Protein AF-A0A519H693-F1 (afdb_monomer_lite)

pLDDT: mean 74.81, std 17.72, range [43.25, 94.69]

Structure (mmCIF, N/CA/C/O backbone):
data_AF-A0A519H693-F1
#
_entry.id   AF-A0A519H693-F1
#
loop_
_atom_site.group_PDB
_atom_site.id
_atom_site.type_symbol
_atom_site.label_atom_id
_atom_site.label_alt_id
_atom_site.label_comp_id
_atom_site.label_asym_id
_atom_site.label_entity_id
_atom_site.label_seq_id
_atom_site.pdbx_PDB_ins_code
_atom_site.Cartn_x
_atom_site.Cartn_y
_atom_site.Cartn_z
_atom_site.occupancy
_atom_site.B_iso_or_equiv
_atom_site.auth_seq_id
_atom_site.auth_comp_id
_atom_site.auth_asym_id
_atom_site.auth_atom_id
_atom_site.pdbx_PDB_model_num
ATOM 1 N N . MET A 1 1 ? 44.947 -20.935 19.213 1.00 47.16 1 MET A N 1
ATOM 2 C CA . MET A 1 1 ? 43.668 -21.678 19.264 1.00 47.16 1 MET A CA 1
ATOM 3 C C . MET A 1 1 ? 42.795 -21.053 20.340 1.00 47.16 1 MET A C 1
ATOM 5 O O . MET A 1 1 ? 43.204 -21.044 21.492 1.00 47.16 1 MET A O 1
ATOM 9 N N . LEU A 1 2 ? 41.655 -20.467 19.968 1.00 49.94 2 LEU A N 1
ATOM 10 C CA . LEU A 1 2 ? 40.688 -19.887 20.907 1.00 49.94 2 LEU A CA 1
ATOM 11 C C . LEU A 1 2 ? 39.693 -20.980 21.317 1.00 49.94 2 LEU A C 1
ATOM 13 O O . LEU A 1 2 ? 38.897 -21.422 20.493 1.00 49.94 2 LEU A O 1
ATOM 17 N N . ALA A 1 3 ? 39.764 -21.441 22.566 1.00 61.69 3 ALA A N 1
ATOM 18 C CA . ALA A 1 3 ? 38.807 -22.394 23.121 1.00 61.69 3 ALA A CA 1
ATOM 19 C C . ALA A 1 3 ? 37.708 -21.628 23.868 1.00 61.69 3 ALA A C 1
ATOM 21 O O . ALA A 1 3 ? 37.955 -21.014 24.905 1.00 61.69 3 ALA A O 1
ATOM 22 N N . TRP A 1 4 ? 36.489 -21.654 23.335 1.00 54.38 4 TRP A N 1
ATOM 23 C CA . TRP A 1 4 ? 35.323 -21.075 23.996 1.00 54.38 4 TRP A CA 1
ATOM 24 C C . TRP A 1 4 ? 34.840 -22.026 25.095 1.00 54.38 4 TRP A C 1
ATOM 26 O O . TRP A 1 4 ? 34.543 -23.188 24.824 1.00 54.38 4 TRP A O 1
ATOM 36 N N . ARG A 1 5 ? 34.742 -21.544 26.339 1.00 66.81 5 ARG A N 1
ATOM 37 C CA . ARG A 1 5 ? 34.221 -22.320 27.475 1.00 66.81 5 ARG A CA 1
ATOM 38 C C . ARG A 1 5 ? 32.881 -21.725 27.913 1.00 66.81 5 ARG A C 1
ATOM 40 O O . ARG A 1 5 ? 32.839 -20.587 28.368 1.00 66.81 5 ARG A O 1
ATOM 47 N N . ARG A 1 6 ? 31.781 -22.474 27.763 1.00 65.44 6 ARG A N 1
ATOM 48 C CA . ARG A 1 6 ? 30.461 -22.085 28.299 1.00 65.44 6 ARG A CA 1
ATOM 49 C C . ARG A 1 6 ? 30.443 -22.344 29.803 1.00 65.44 6 ARG A C 1
ATOM 51 O O . ARG A 1 6 ? 30.586 -23.490 30.220 1.00 65.44 6 ARG A O 1
ATOM 58 N N . SER A 1 7 ? 30.238 -21.302 30.599 1.00 48.62 7 SER A N 1
ATOM 59 C CA . SER A 1 7 ? 29.845 -21.430 32.000 1.00 48.62 7 SER A CA 1
ATOM 60 C C . SER A 1 7 ? 28.335 -21.231 32.113 1.00 48.62 7 SER A C 1
ATOM 62 O O . SER A 1 7 ? 27.770 -20.294 31.551 1.00 48.62 7 SER A O 1
ATOM 64 N N . TRP A 1 8 ? 27.671 -22.138 32.823 1.00 45.00 8 TRP A N 1
ATOM 65 C CA . TRP A 1 8 ? 26.289 -21.960 33.252 1.00 45.00 8 TRP A CA 1
ATOM 66 C C . TRP A 1 8 ? 26.314 -21.583 34.728 1.00 45.00 8 TRP A C 1
ATOM 68 O O . TRP A 1 8 ? 26.824 -22.342 35.548 1.00 45.00 8 TRP A O 1
ATOM 78 N N . ILE A 1 9 ? 25.797 -20.401 35.057 1.00 57.44 9 ILE A N 1
ATOM 79 C CA . ILE A 1 9 ? 25.621 -19.956 36.439 1.00 57.44 9 ILE A CA 1
ATOM 80 C C . ILE A 1 9 ? 24.125 -20.024 36.726 1.00 57.44 9 ILE A C 1
ATOM 82 O O . ILE A 1 9 ? 23.356 -19.206 36.224 1.00 57.44 9 ILE A O 1
ATOM 86 N N . ALA A 1 10 ? 23.704 -21.010 37.515 1.00 52.12 10 ALA A N 1
ATOM 87 C CA . ALA A 1 10 ? 22.368 -21.011 38.092 1.00 52.12 10 ALA A CA 1
ATOM 88 C C . ALA A 1 10 ? 22.359 -20.008 39.256 1.00 52.12 10 ALA A C 1
ATOM 90 O O . ALA A 1 10 ? 22.940 -20.268 40.308 1.00 52.12 10 ALA A O 1
ATOM 91 N N . LYS A 1 11 ? 21.745 -18.836 39.055 1.00 50.66 11 LYS A N 1
ATOM 92 C CA . LYS A 1 11 ? 21.491 -17.883 40.141 1.00 50.66 11 LYS A CA 1
ATOM 93 C C . LYS A 1 11 ? 20.273 -18.349 40.933 1.00 50.66 11 LYS A C 1
ATOM 95 O O . LYS A 1 11 ? 19.147 -18.152 40.492 1.00 50.66 11 LYS A O 1
ATOM 100 N N . ASN A 1 12 ? 20.510 -18.925 42.105 1.00 53.53 12 ASN A N 1
ATOM 101 C CA . ASN A 1 12 ? 19.481 -19.131 43.120 1.00 53.53 12 ASN A CA 1
ATOM 102 C C . ASN A 1 12 ? 19.704 -18.122 44.252 1.00 53.53 12 ASN A C 1
ATOM 104 O O . ASN A 1 12 ? 20.305 -18.448 45.268 1.00 53.53 12 ASN A O 1
ATOM 108 N N . GLU A 1 13 ? 19.235 -16.888 44.069 1.00 52.66 13 GLU A N 1
ATOM 109 C CA . GLU A 1 13 ? 19.133 -15.904 45.153 1.00 52.66 13 GLU A CA 1
ATOM 110 C C . GLU A 1 13 ? 17.651 -15.630 45.413 1.00 52.66 13 GLU A C 1
ATOM 112 O O . GLU A 1 13 ? 17.021 -14.806 44.756 1.00 52.66 13 GLU A O 1
ATOM 117 N N . GLY A 1 14 ? 17.079 -16.380 46.355 1.00 48.47 14 GLY A N 1
ATOM 118 C CA . GLY A 1 14 ? 15.754 -16.138 46.918 1.00 48.47 14 GLY A CA 1
ATOM 119 C C . GLY A 1 14 ? 15.888 -15.769 48.390 1.00 48.47 14 GLY A C 1
ATOM 120 O O . GLY A 1 14 ? 15.662 -16.608 49.256 1.00 48.47 14 GLY A O 1
ATOM 121 N N . GLY A 1 15 ? 16.315 -14.538 48.675 1.00 56.84 15 GLY A N 1
ATOM 122 C CA . GLY A 1 15 ? 16.212 -13.951 50.014 1.00 56.84 15 GLY A CA 1
ATOM 123 C C . GLY A 1 15 ? 14.784 -13.453 50.290 1.00 56.84 15 GLY A C 1
ATOM 124 O O . GLY A 1 15 ? 14.031 -13.235 49.337 1.00 56.84 15 GLY A O 1
ATOM 125 N N . PRO A 1 16 ? 14.384 -13.278 51.566 1.00 54.91 16 PRO A N 1
ATOM 126 C CA . PRO A 1 16 ? 13.030 -12.870 51.934 1.00 54.91 16 PRO A CA 1
ATOM 127 C C . PRO A 1 16 ? 12.637 -11.583 51.203 1.00 54.91 16 PRO A C 1
ATOM 129 O O . PRO A 1 16 ? 13.384 -10.606 51.184 1.00 54.91 16 PRO A O 1
ATOM 132 N N . ALA A 1 17 ? 11.476 -11.639 50.550 1.00 59.16 17 ALA A N 1
ATOM 133 C CA . ALA A 1 17 ? 10.997 -10.670 49.577 1.00 59.16 17 ALA A CA 1
ATOM 134 C C . ALA A 1 17 ? 10.812 -9.270 50.184 1.00 59.16 17 ALA A C 1
ATOM 136 O O . ALA A 1 17 ? 9.714 -8.891 50.592 1.00 59.16 17 ALA A O 1
ATOM 137 N N . ASN A 1 18 ? 11.871 -8.461 50.177 1.00 60.69 18 ASN A N 1
ATOM 138 C CA . ASN A 1 18 ? 11.696 -7.017 50.168 1.00 60.69 18 ASN A CA 1
ATOM 139 C C . ASN A 1 18 ? 10.903 -6.675 48.906 1.00 60.69 18 ASN A C 1
ATOM 141 O O . ASN A 1 18 ? 11.318 -6.991 47.789 1.00 60.69 18 ASN A O 1
ATOM 145 N N . ARG A 1 19 ? 9.723 -6.078 49.092 1.00 64.44 19 ARG A N 1
ATOM 146 C CA . ARG A 1 19 ? 8.892 -5.603 47.987 1.00 64.44 19 ARG A CA 1
ATOM 147 C C . ARG A 1 19 ? 9.757 -4.633 47.171 1.00 64.44 19 ARG A C 1
ATOM 149 O O . ARG A 1 19 ? 10.259 -3.680 47.764 1.00 64.44 19 ARG A O 1
ATOM 156 N N . PRO A 1 20 ? 9.983 -4.871 45.869 1.00 61.62 20 PRO A N 1
ATOM 157 C CA . PRO A 1 20 ? 10.821 -3.982 45.079 1.00 61.62 20 PRO A CA 1
ATOM 158 C C . PRO A 1 20 ? 10.202 -2.583 45.093 1.00 61.62 20 PRO A C 1
ATOM 160 O O . PRO A 1 20 ? 9.043 -2.410 44.705 1.00 61.62 20 PRO A O 1
ATOM 163 N N . ASP A 1 21 ? 10.959 -1.603 45.585 1.00 67.38 21 ASP A N 1
ATOM 164 C CA . ASP A 1 21 ? 10.582 -0.197 45.507 1.00 67.38 21 ASP A CA 1
ATOM 165 C C . ASP A 1 21 ? 10.896 0.293 44.096 1.00 67.38 21 ASP A C 1
ATOM 167 O O . ASP A 1 21 ? 12.022 0.664 43.759 1.00 67.38 21 ASP A O 1
ATOM 171 N N . TRP A 1 22 ? 9.902 0.177 43.220 1.00 67.50 22 TRP A N 1
ATOM 172 C CA . TRP A 1 22 ? 10.016 0.705 41.873 1.00 67.50 22 TRP A CA 1
ATOM 173 C C . TRP A 1 22 ? 9.957 2.231 41.939 1.00 67.50 22 TRP A C 1
ATOM 175 O O . TRP A 1 22 ? 9.014 2.769 42.531 1.00 67.50 22 TRP A O 1
ATOM 185 N N . PRO A 1 23 ? 10.898 2.947 41.298 1.00 60.12 23 PRO A N 1
ATOM 186 C CA . PRO A 1 23 ? 10.800 4.392 41.202 1.00 60.12 23 PRO A CA 1
ATOM 187 C C . PRO A 1 23 ? 9.449 4.747 40.577 1.00 60.12 23 PRO A C 1
ATOM 189 O O . PRO A 1 23 ? 9.031 4.142 39.589 1.00 60.12 23 PRO A O 1
ATOM 192 N N . ARG A 1 24 ? 8.752 5.716 41.174 1.00 66.31 24 ARG A N 1
ATOM 193 C CA . ARG A 1 24 ? 7.495 6.273 40.661 1.00 66.31 24 ARG A CA 1
ATOM 194 C C . ARG A 1 24 ? 7.828 7.559 39.904 1.00 66.31 24 ARG A C 1
ATOM 196 O O . ARG A 1 24 ? 7.726 8.634 40.497 1.00 66.31 24 ARG A O 1
ATOM 203 N N . PRO A 1 25 ? 8.310 7.490 38.647 1.00 63.44 25 PRO A N 1
ATOM 204 C CA . PRO A 1 25 ? 8.598 8.700 37.902 1.00 63.44 25 PRO A CA 1
ATOM 205 C C . PRO A 1 25 ? 7.301 9.506 37.766 1.00 63.44 25 PRO A C 1
ATOM 207 O O . PRO A 1 25 ? 6.238 8.919 37.540 1.00 63.44 25 PRO A O 1
ATOM 210 N N . PRO A 1 26 ? 7.352 10.838 37.908 1.00 65.00 26 PRO A N 1
ATOM 211 C CA . PRO A 1 26 ? 6.183 11.666 37.671 1.00 65.00 26 PRO A CA 1
ATOM 212 C C . PRO A 1 26 ? 5.700 11.433 36.237 1.00 65.00 26 PRO A C 1
ATOM 214 O O . PRO A 1 26 ? 6.472 11.574 35.284 1.00 65.00 26 PRO A O 1
ATOM 217 N N . LEU A 1 27 ? 4.429 11.057 36.085 1.00 56.34 27 LEU A N 1
ATOM 218 C CA . LEU A 1 27 ? 3.789 10.926 34.781 1.00 56.34 27 LEU A CA 1
ATOM 219 C C . LEU A 1 27 ? 3.748 12.318 34.143 1.00 56.34 27 LEU A C 1
ATOM 221 O O . LEU A 1 27 ? 2.932 13.160 34.515 1.00 56.34 27 LEU A O 1
ATOM 225 N N . ARG A 1 28 ? 4.658 12.586 33.204 1.00 56.03 28 ARG A N 1
ATOM 226 C CA . ARG A 1 28 ? 4.568 13.784 32.369 1.00 56.03 28 ARG A CA 1
ATOM 227 C C . ARG A 1 28 ? 3.397 13.584 31.416 1.00 56.03 28 ARG A C 1
ATOM 229 O O . ARG A 1 28 ? 3.494 12.814 30.466 1.00 56.03 28 ARG A O 1
ATOM 236 N N . VAL A 1 29 ? 2.288 14.266 31.682 1.00 57.88 29 VAL A N 1
ATOM 237 C CA . VAL A 1 29 ? 1.196 14.397 30.716 1.00 57.88 29 VAL A CA 1
ATOM 238 C C . VAL A 1 29 ? 1.648 15.430 29.688 1.00 57.88 29 VAL A C 1
ATOM 240 O O . VAL A 1 29 ? 1.419 16.627 29.843 1.00 57.88 29 VAL A O 1
ATOM 243 N N . THR A 1 30 ? 2.404 14.988 28.689 1.00 55.75 30 THR A N 1
ATOM 244 C CA . THR A 1 30 ? 2.845 15.871 27.608 1.00 55.75 30 THR A CA 1
ATOM 245 C C . THR A 1 30 ? 1.676 16.083 26.632 1.00 55.75 30 THR A C 1
ATOM 247 O O . THR A 1 30 ? 1.018 15.104 26.271 1.00 55.75 30 THR A O 1
ATOM 250 N N . PRO A 1 31 ? 1.386 17.321 26.192 1.00 56.34 31 PRO A N 1
ATOM 251 C CA . PRO A 1 31 ? 0.358 17.590 25.186 1.00 56.34 31 PRO A CA 1
ATOM 252 C C . PRO A 1 31 ? 0.615 16.842 23.862 1.00 56.34 31 PRO A C 1
ATOM 254 O O . PRO A 1 31 ? 1.779 16.579 23.534 1.00 56.34 31 PRO A O 1
ATOM 257 N N . PRO A 1 32 ? -0.433 16.529 23.073 1.00 53.91 32 PRO A N 1
ATOM 258 C CA . PRO A 1 32 ? -0.285 15.864 21.778 1.00 53.91 32 PRO A CA 1
ATOM 259 C C . PRO A 1 32 ? 0.687 16.625 20.864 1.00 53.91 32 PRO A C 1
ATOM 261 O O . PRO A 1 32 ? 0.543 17.832 20.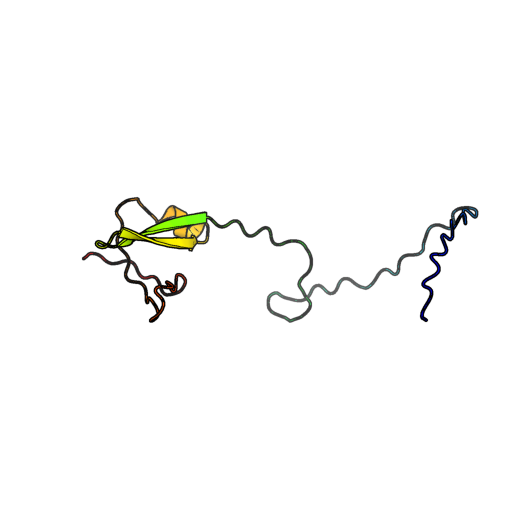682 1.00 53.91 32 PRO A O 1
ATOM 264 N N . GLY A 1 33 ? 1.671 15.925 20.288 1.00 57.59 33 GLY A N 1
ATOM 265 C CA . GLY A 1 33 ? 2.599 16.487 19.2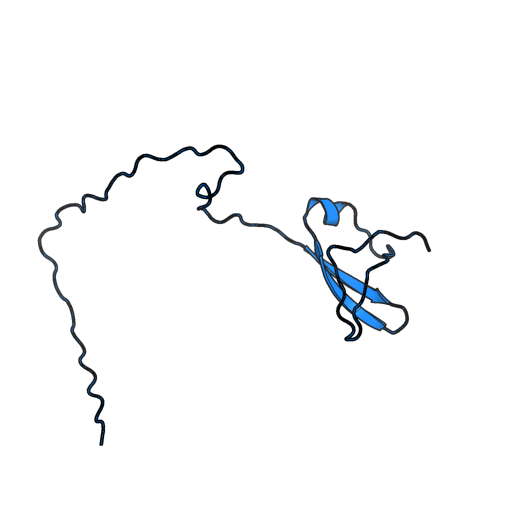95 1.00 57.59 33 GLY A CA 1
ATOM 266 C C . GLY A 1 33 ? 3.998 16.878 19.793 1.00 57.59 33 GLY A C 1
ATOM 267 O O . GLY A 1 33 ? 4.766 17.423 19.006 1.00 57.59 33 GLY A O 1
ATOM 268 N N . GLN A 1 34 ? 4.371 16.591 21.047 1.00 47.47 34 GLN A N 1
ATOM 269 C CA . GLN A 1 34 ? 5.752 16.782 21.523 1.00 47.47 34 GLN A CA 1
ATOM 270 C C . GLN A 1 34 ? 6.556 15.465 21.591 1.00 47.47 34 GLN A C 1
ATOM 272 O O . GLN A 1 34 ? 6.012 14.436 22.011 1.00 47.47 34 GLN A O 1
ATOM 277 N N . PRO A 1 35 ? 7.861 15.478 21.244 1.00 43.25 35 PRO A N 1
ATOM 278 C CA . PRO A 1 35 ? 8.719 14.297 21.339 1.00 43.25 35 PRO A CA 1
ATOM 279 C C . PRO A 1 35 ? 8.849 13.833 22.798 1.00 43.25 35 PRO A C 1
ATOM 281 O O . PRO A 1 35 ? 9.237 14.610 23.668 1.00 43.25 35 PRO A O 1
ATOM 284 N N . GLY A 1 36 ? 8.526 12.564 23.072 1.00 50.91 36 GLY A N 1
ATOM 285 C CA . GLY A 1 36 ? 8.603 11.960 24.414 1.00 50.91 36 GLY A CA 1
ATOM 286 C C . GLY A 1 36 ? 7.262 11.570 25.054 1.00 50.91 36 GLY A C 1
ATOM 287 O O . GLY A 1 36 ? 7.266 11.064 26.172 1.00 50.91 36 GLY A O 1
ATOM 288 N N . GLY A 1 37 ? 6.128 11.773 24.370 1.00 51.25 37 GLY A N 1
ATOM 289 C CA . GLY A 1 37 ? 4.795 11.335 24.822 1.00 51.25 37 GLY A CA 1
ATOM 290 C C . GLY A 1 37 ? 4.383 9.915 24.405 1.00 51.25 37 GLY A C 1
ATOM 291 O O . GLY A 1 37 ? 3.314 9.447 24.788 1.00 51.25 37 GLY A O 1
ATOM 292 N N . GLU A 1 38 ? 5.193 9.207 23.618 1.00 54.22 38 GLU A N 1
ATOM 293 C CA . GLU A 1 38 ? 4.815 7.893 23.095 1.00 54.22 38 GLU A CA 1
ATOM 294 C C . GLU A 1 38 ? 5.339 6.752 23.963 1.00 54.22 38 GLU A C 1
ATOM 296 O O . GLU A 1 38 ? 6.517 6.397 23.904 1.00 54.22 38 GLU A O 1
ATOM 301 N N . ARG A 1 39 ? 4.429 6.109 24.707 1.00 59.19 39 ARG A N 1
ATOM 302 C CA . ARG A 1 39 ? 4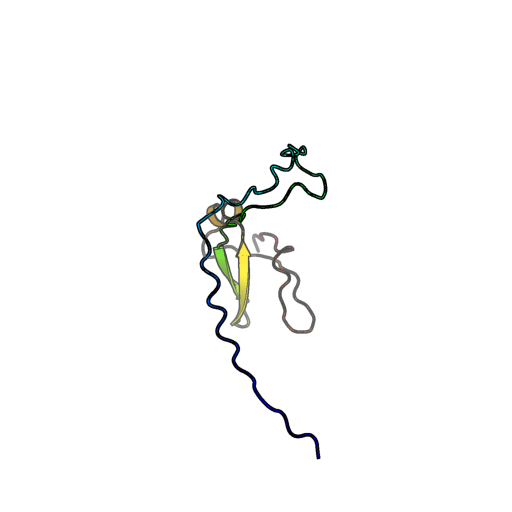.469 4.651 24.896 1.00 59.19 39 ARG A CA 1
ATOM 303 C C . ARG A 1 39 ? 3.149 4.087 25.430 1.00 59.19 39 ARG A C 1
ATOM 305 O O . ARG A 1 39 ? 2.874 4.168 26.617 1.00 59.19 39 ARG A O 1
ATOM 312 N N . ILE A 1 40 ? 2.387 3.454 24.536 1.00 47.62 40 ILE A N 1
ATOM 313 C CA . ILE A 1 40 ? 1.707 2.152 24.686 1.00 47.62 40 ILE A CA 1
ATOM 314 C C . ILE A 1 40 ? 1.077 1.838 23.323 1.00 47.62 40 ILE A C 1
ATOM 316 O O . ILE A 1 40 ? 0.354 2.657 22.772 1.00 47.62 40 ILE A O 1
ATOM 320 N N . ALA A 1 41 ? 1.438 0.675 22.773 1.00 48.97 41 ALA A N 1
ATOM 321 C CA . ALA A 1 41 ? 0.977 0.064 21.526 1.00 48.97 41 ALA A CA 1
ATOM 322 C C . ALA A 1 41 ? -0.245 0.729 20.859 1.00 48.97 41 ALA A C 1
ATOM 324 O O . ALA A 1 41 ? -1.390 0.337 21.098 1.00 48.97 41 ALA A O 1
ATOM 325 N N . LYS A 1 42 ? 0.008 1.685 19.959 1.00 54.88 42 LYS A N 1
ATOM 326 C CA . LYS A 1 42 ? -0.980 2.131 18.978 1.00 54.88 42 LYS A CA 1
ATOM 327 C C . LYS A 1 42 ? -1.239 0.931 18.065 1.00 54.88 42 LYS A C 1
ATOM 329 O O . LYS A 1 42 ? -0.431 0.617 17.197 1.00 54.88 42 LYS A O 1
ATOM 334 N N . ARG A 1 43 ? -2.306 0.173 18.334 1.00 59.00 43 ARG A N 1
ATOM 335 C CA . ARG A 1 43 ? -2.787 -0.860 17.410 1.00 59.00 43 ARG A CA 1
ATOM 336 C C . ARG A 1 43 ? -3.373 -0.126 16.209 1.00 59.00 43 ARG A C 1
ATOM 338 O O . ARG A 1 43 ? -4.557 0.188 16.197 1.00 59.00 43 ARG A O 1
ATOM 345 N N . GLU A 1 44 ? -2.526 0.227 15.251 1.00 63.91 44 GLU A N 1
ATOM 346 C CA . GLU A 1 44 ? -2.985 0.756 13.972 1.00 63.91 44 GLU A CA 1
ATOM 347 C C . GLU A 1 44 ? -3.578 -0.402 13.172 1.00 63.91 44 GLU A C 1
ATOM 349 O O . GLU A 1 44 ? -2.877 -1.330 12.772 1.00 63.91 44 GLU A O 1
ATOM 354 N N . ALA A 1 45 ? -4.899 -0.382 13.005 1.00 77.44 45 ALA A N 1
ATOM 355 C CA . ALA A 1 45 ? -5.574 -1.269 12.075 1.00 77.44 45 ALA A CA 1
ATOM 356 C C . ALA A 1 45 ? -5.355 -0.727 10.659 1.00 77.44 45 ALA A C 1
ATOM 358 O O . ALA A 1 45 ? -5.640 0.439 10.392 1.00 77.44 45 ALA A O 1
ATOM 359 N N . PHE A 1 46 ? -4.860 -1.571 9.762 1.00 86.25 46 PHE A N 1
ATOM 360 C CA . PHE A 1 46 ? -4.731 -1.268 8.343 1.00 86.25 46 PHE A CA 1
ATOM 361 C C . PHE A 1 46 ? -5.420 -2.358 7.529 1.00 86.25 46 PHE A C 1
ATOM 363 O O . PHE A 1 46 ? -5.557 -3.496 7.977 1.00 86.25 46 PHE A O 1
ATOM 370 N N . TYR A 1 47 ? -5.842 -1.989 6.328 1.00 90.31 47 TYR A N 1
ATOM 371 C CA . TYR A 1 47 ? -6.386 -2.904 5.336 1.00 90.31 47 TYR A CA 1
ATOM 372 C C . TYR A 1 47 ? -5.441 -2.954 4.148 1.00 90.31 47 TYR A C 1
ATOM 374 O O . TYR A 1 47 ? -4.786 -1.962 3.832 1.00 90.31 47 TYR A O 1
ATOM 382 N N . GLU A 1 48 ? -5.369 -4.101 3.492 1.00 93.12 48 GLU A N 1
ATOM 383 C CA . GLU A 1 48 ? -4.595 -4.275 2.269 1.00 93.12 48 GLU A CA 1
ATOM 384 C C . GLU A 1 48 ? -5.556 -4.354 1.087 1.00 93.12 48 GLU A C 1
ATOM 386 O O . GLU A 1 48 ? -6.543 -5.089 1.116 1.00 93.12 48 GLU A O 1
ATOM 391 N N . ILE A 1 49 ? -5.287 -3.542 0.069 1.00 92.81 49 ILE A N 1
ATOM 392 C CA . ILE A 1 49 ? -6.006 -3.562 -1.201 1.00 92.81 49 ILE A CA 1
ATOM 393 C C . ILE A 1 49 ? -5.062 -4.059 -2.285 1.00 92.81 49 ILE A C 1
ATOM 395 O O . ILE A 1 49 ? -3.880 -3.717 -2.279 1.00 92.81 49 ILE A O 1
ATOM 399 N N . GLU A 1 50 ? -5.594 -4.825 -3.226 1.00 94.69 50 GLU A N 1
ATOM 400 C CA . GLU A 1 50 ? -4.867 -5.243 -4.417 1.00 94.69 50 GLU A CA 1
ATOM 401 C C . GLU A 1 50 ? -5.294 -4.368 -5.598 1.00 94.69 50 GLU A C 1
ATOM 403 O O . GLU A 1 50 ? -6.484 -4.198 -5.869 1.00 94.69 50 GLU A O 1
ATOM 408 N N . LEU A 1 51 ? -4.313 -3.795 -6.284 1.00 92.75 51 LEU A N 1
ATOM 409 C CA . LEU A 1 51 ? -4.492 -2.998 -7.488 1.00 92.75 51 LEU A CA 1
ATOM 410 C C . LEU A 1 51 ? -3.871 -3.751 -8.647 1.00 92.75 51 LEU A C 1
ATOM 412 O O . LEU A 1 51 ? -2.745 -4.229 -8.525 1.00 92.75 51 LEU A O 1
ATOM 416 N N . ARG A 1 52 ? -4.583 -3.809 -9.770 1.00 93.25 52 ARG A N 1
ATOM 417 C CA . ARG A 1 52 ? -4.078 -4.401 -11.005 1.00 93.25 52 ARG A CA 1
ATOM 418 C C . ARG A 1 52 ? -4.142 -3.405 -12.146 1.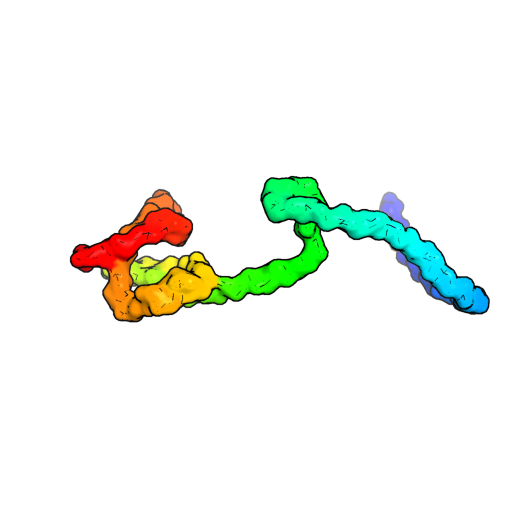00 93.25 52 ARG A C 1
ATOM 420 O O . ARG A 1 52 ? -5.102 -2.634 -12.235 1.00 93.25 52 ARG A O 1
ATOM 427 N N . ASP A 1 53 ? -3.128 -3.419 -13.001 1.00 91.19 53 ASP A N 1
ATOM 428 C CA . ASP A 1 53 ? -3.178 -2.716 -14.279 1.00 91.19 53 ASP A CA 1
ATOM 429 C C . ASP A 1 53 ? -3.658 -3.635 -15.416 1.00 91.19 53 ASP A C 1
ATOM 431 O O . ASP A 1 53 ? -4.046 -4.783 -15.217 1.00 91.19 53 ASP A O 1
ATOM 435 N N . TRP A 1 54 ? -3.654 -3.094 -16.632 1.00 87.12 54 TRP A N 1
ATOM 436 C CA . TRP A 1 54 ? -4.072 -3.798 -17.845 1.00 87.12 54 TRP A CA 1
ATOM 437 C C . TRP A 1 54 ? -3.026 -4.795 -18.360 1.00 87.12 54 TRP A C 1
ATOM 439 O O . TRP A 1 54 ? -3.321 -5.578 -19.257 1.00 87.12 54 TRP A O 1
ATOM 449 N N . GLN A 1 55 ? -1.801 -4.726 -17.843 1.00 89.75 55 GLN A N 1
ATOM 450 C CA . GLN A 1 55 ? -0.698 -5.629 -18.161 1.00 89.75 55 GLN A CA 1
ATOM 451 C C . GLN A 1 55 ? -0.553 -6.726 -17.091 1.00 89.75 55 GLN A C 1
ATOM 453 O O . GLN A 1 55 ? 0.451 -7.432 -17.080 1.00 89.75 55 GLN A O 1
ATOM 458 N N . GLU A 1 56 ? -1.564 -6.886 -16.224 1.00 88.38 56 GLU A N 1
ATOM 459 C CA . GLU A 1 56 ? -1.613 -7.848 -15.115 1.00 88.38 56 GLU A CA 1
ATOM 460 C C . GLU A 1 56 ? -0.516 -7.649 -14.053 1.00 88.38 56 GLU A C 1
ATOM 462 O O . GLU A 1 56 ? -0.250 -8.545 -13.247 1.00 88.38 56 GLU A O 1
ATOM 467 N N . HIS A 1 57 ? 0.102 -6.467 -13.980 1.00 91.69 57 HIS A N 1
ATOM 468 C CA . HIS A 1 57 ? 0.918 -6.117 -12.821 1.00 91.69 57 HIS A CA 1
ATOM 469 C C . HIS A 1 57 ? 0.013 -5.914 -11.609 1.00 91.69 57 HIS A C 1
ATOM 471 O O . HIS A 1 57 ? -1.043 -5.287 -11.716 1.00 91.69 57 HIS A O 1
ATOM 477 N N . ALA A 1 58 ? 0.443 -6.418 -10.452 1.00 93.44 58 ALA A N 1
ATOM 478 C CA . ALA A 1 58 ? -0.308 -6.331 -9.210 1.00 93.44 58 ALA A CA 1
ATOM 479 C C . ALA A 1 58 ? 0.504 -5.635 -8.114 1.00 93.44 58 ALA A C 1
ATOM 481 O O . ALA A 1 58 ? 1.676 -5.946 -7.894 1.00 93.44 58 ALA A O 1
ATOM 482 N N . TRP A 1 59 ? -0.150 -4.734 -7.384 1.00 93.81 59 TRP A N 1
ATOM 483 C CA . TRP A 1 59 ? 0.420 -4.048 -6.229 1.00 93.81 59 TRP A CA 1
ATOM 484 C C . TRP A 1 59 ? -0.506 -4.163 -5.031 1.00 93.81 59 TRP A C 1
ATOM 486 O O . TRP A 1 59 ? -1.719 -3.996 -5.153 1.00 93.81 59 TRP A O 1
ATOM 496 N N . VAL A 1 60 ? 0.079 -4.402 -3.860 1.00 93.88 60 VAL A N 1
ATOM 497 C CA . VAL A 1 60 ? -0.651 -4.427 -2.593 1.00 93.88 60 VAL A CA 1
ATOM 498 C C . VAL A 1 60 ? -0.386 -3.128 -1.848 1.00 93.88 60 VAL A C 1
ATOM 500 O O . VAL A 1 60 ? 0.752 -2.831 -1.484 1.00 93.88 60 VAL A O 1
ATOM 503 N N . CYS A 1 61 ? -1.440 -2.353 -1.611 1.00 91.75 61 CYS A N 1
ATOM 504 C CA . CYS A 1 61 ? -1.361 -1.085 -0.899 1.00 91.75 61 CYS A CA 1
ATOM 505 C C . CYS A 1 61 ? -2.044 -1.181 0.462 1.00 91.75 61 CYS A C 1
ATOM 507 O O . CYS A 1 61 ? -3.177 -1.644 0.576 1.00 91.75 61 CYS A O 1
ATOM 509 N N . ARG A 1 62 ? -1.369 -0.681 1.502 1.00 90.31 62 ARG A N 1
ATOM 510 C CA . ARG A 1 62 ? -1.965 -0.524 2.832 1.00 90.31 62 ARG A CA 1
ATOM 511 C C . ARG A 1 62 ? -2.751 0.772 2.902 1.00 90.31 62 ARG A C 1
ATOM 513 O O . ARG A 1 62 ? -2.239 1.831 2.544 1.00 90.31 62 ARG A O 1
ATOM 520 N N . VAL A 1 63 ? -3.980 0.690 3.390 1.00 88.88 63 VAL A N 1
ATOM 521 C CA . VAL A 1 63 ? -4.869 1.835 3.566 1.00 88.88 63 VAL A CA 1
ATOM 522 C C . VAL A 1 63 ? -5.431 1.877 4.987 1.00 88.88 63 VAL A C 1
ATOM 524 O O . VAL A 1 63 ? -5.657 0.827 5.599 1.00 88.88 63 VAL A O 1
ATOM 527 N N . PRO A 1 64 ? -5.671 3.081 5.529 1.00 88.19 64 PRO A N 1
ATOM 528 C CA . PRO A 1 64 ? -6.303 3.226 6.829 1.00 88.19 64 PRO A CA 1
ATOM 529 C C . PRO A 1 64 ? -7.812 2.905 6.752 1.00 88.19 64 PRO A C 1
ATOM 531 O O . PRO A 1 64 ? -8.392 2.924 5.656 1.00 88.19 64 PRO A O 1
ATOM 534 N N . PRO A 1 65 ? -8.472 2.621 7.891 1.00 84.44 65 PRO A N 1
ATOM 535 C CA . PRO A 1 65 ? -9.882 2.229 7.939 1.00 84.44 65 PRO A CA 1
ATOM 536 C C . PRO A 1 65 ? -10.829 3.239 7.282 1.00 84.44 65 PRO A C 1
ATOM 538 O O . PRO A 1 65 ? -11.780 2.847 6.607 1.00 84.44 65 PRO A O 1
ATOM 541 N N . GLU A 1 66 ? -10.553 4.535 7.429 1.00 88.81 66 GLU A N 1
ATOM 542 C CA . GLU A 1 66 ? -11.375 5.620 6.885 1.00 88.81 66 GLU A CA 1
ATOM 543 C C . GLU A 1 66 ? -11.363 5.602 5.355 1.00 88.81 66 GLU A C 1
ATOM 545 O O . GLU A 1 66 ? -12.394 5.812 4.714 1.00 88.81 66 GLU A O 1
ATOM 550 N N . ARG A 1 67 ? -10.197 5.311 4.765 1.00 88.88 67 ARG A N 1
ATOM 551 C CA . ARG A 1 67 ? -10.046 5.186 3.314 1.00 88.88 67 ARG A CA 1
ATOM 552 C C . ARG A 1 67 ? -10.683 3.893 2.820 1.00 88.88 67 ARG A C 1
ATOM 554 O O . ARG A 1 67 ? -11.396 3.931 1.827 1.00 88.88 67 ARG A O 1
ATOM 561 N N . TRP A 1 68 ? -10.485 2.776 3.525 1.00 89.94 68 TRP A N 1
ATOM 562 C CA . TRP A 1 68 ? -11.065 1.474 3.172 1.00 89.94 68 TRP A CA 1
ATOM 563 C C . TRP A 1 68 ? -12.587 1.527 2.980 1.00 89.94 68 TRP A C 1
ATOM 565 O O . TRP A 1 68 ? -13.099 1.011 1.991 1.00 89.94 68 TRP A O 1
ATOM 575 N N . GLN A 1 69 ? -13.312 2.218 3.864 1.00 91.25 69 GLN A N 1
ATOM 576 C CA . GLN A 1 69 ? -14.776 2.342 3.778 1.00 91.25 69 GLN A CA 1
ATOM 577 C C . GLN A 1 69 ? -15.269 3.024 2.490 1.00 91.25 69 GLN A C 1
ATOM 579 O O . GLN A 1 69 ? -16.393 2.773 2.042 1.00 91.25 69 GLN A O 1
ATOM 584 N N . GLN A 1 70 ? -14.432 3.871 1.888 1.00 91.44 70 GLN A N 1
ATOM 585 C CA . GLN A 1 70 ? -14.731 4.608 0.659 1.00 91.44 70 GLN A CA 1
ATOM 586 C C . GLN A 1 70 ? -14.398 3.795 -0.597 1.00 91.44 70 GLN A C 1
ATOM 588 O O . GLN A 1 70 ? -14.885 4.115 -1.679 1.00 91.44 70 GLN A O 1
ATOM 593 N N . LEU A 1 71 ? -13.591 2.739 -0.465 1.00 91.19 71 LEU A N 1
ATOM 594 C CA . LEU A 1 71 ? -13.177 1.911 -1.588 1.00 91.19 71 LEU A CA 1
ATOM 595 C C . LEU A 1 71 ? -14.295 0.956 -2.017 1.00 91.19 71 LEU A C 1
ATOM 597 O O . LEU A 1 71 ? -15.088 0.449 -1.218 1.00 91.19 71 LEU A O 1
ATOM 601 N N . ARG A 1 72 ? -14.349 0.707 -3.321 1.00 91.50 72 ARG A N 1
ATOM 602 C CA . ARG A 1 72 ? -15.232 -0.248 -3.986 1.00 91.50 72 ARG A CA 1
ATOM 603 C C . ARG A 1 72 ? -14.416 -1.004 -5.027 1.00 91.50 72 ARG A C 1
ATOM 605 O O . ARG A 1 72 ? -13.505 -0.448 -5.641 1.00 91.50 72 ARG A O 1
ATOM 612 N N . VAL A 1 73 ? -14.751 -2.274 -5.228 1.00 90.19 73 VAL A N 1
ATOM 613 C CA . VAL A 1 73 ? -14.142 -3.083 -6.289 1.00 90.19 73 VAL A CA 1
ATOM 614 C C . VAL A 1 73 ? -14.451 -2.445 -7.646 1.00 90.19 73 VAL A C 1
ATOM 616 O O . VAL A 1 73 ? -15.559 -1.962 -7.867 1.00 90.19 73 VAL A O 1
ATOM 619 N N . GLY A 1 74 ? -13.458 -2.416 -8.537 1.00 89.88 74 GLY A N 1
ATOM 620 C CA . GLY A 1 74 ? -13.564 -1.788 -9.858 1.00 89.88 74 GLY A CA 1
ATOM 621 C C . GLY A 1 74 ? -13.251 -0.289 -9.882 1.00 89.88 74 GLY A C 1
ATOM 622 O O . GLY A 1 74 ? -13.202 0.297 -10.961 1.00 89.88 74 GLY A O 1
ATOM 623 N N . MET A 1 75 ? -12.996 0.340 -8.728 1.00 92.19 75 MET A N 1
ATOM 624 C CA . MET A 1 75 ? -12.465 1.702 -8.704 1.00 92.19 75 MET A CA 1
ATOM 625 C C . MET A 1 75 ? -11.091 1.763 -9.362 1.00 92.19 75 MET A C 1
ATOM 627 O O . MET A 1 75 ? -10.265 0.863 -9.210 1.00 92.19 75 MET A O 1
ATOM 631 N N . ARG A 1 76 ? -10.838 2.868 -10.060 1.00 92.75 76 ARG A N 1
ATOM 632 C CA . ARG A 1 76 ? -9.574 3.113 -10.741 1.00 92.75 76 ARG A CA 1
ATOM 633 C C . ARG A 1 76 ? -8.750 4.142 -10.003 1.00 92.75 76 ARG A C 1
ATOM 635 O O . ARG A 1 76 ? -9.270 5.109 -9.445 1.00 92.75 76 ARG A O 1
ATOM 642 N N . PHE A 1 77 ? -7.443 3.941 -10.044 1.00 92.75 77 PHE A N 1
ATOM 643 C CA . PHE A 1 77 ? -6.481 4.812 -9.401 1.00 92.75 77 PHE A CA 1
ATOM 644 C C . PHE A 1 77 ? -5.345 5.132 -10.358 1.00 92.75 77 PHE A C 1
ATOM 646 O O . PHE A 1 77 ? -4.941 4.307 -11.174 1.00 92.75 77 PHE A O 1
ATOM 653 N N . ARG A 1 78 ? -4.826 6.350 -10.240 1.00 92.56 78 ARG A N 1
ATOM 654 C CA . ARG A 1 78 ? -3.517 6.720 -10.763 1.00 92.56 78 ARG A CA 1
ATOM 655 C C . ARG A 1 78 ? -2.544 6.681 -9.600 1.00 92.56 78 ARG A C 1
ATOM 657 O O . ARG A 1 78 ? -2.811 7.279 -8.560 1.00 92.56 78 ARG A O 1
ATOM 664 N N . MET A 1 79 ? -1.430 5.992 -9.785 1.00 91.88 79 MET A N 1
ATOM 665 C CA . MET A 1 79 ? -0.351 5.959 -8.809 1.00 91.88 79 MET A CA 1
ATOM 666 C C . MET A 1 79 ? 0.996 6.025 -9.528 1.00 91.88 79 MET A C 1
ATOM 668 O O . MET A 1 79 ? 1.132 5.428 -10.600 1.00 91.88 79 MET A O 1
ATOM 672 N N . PRO A 1 80 ? 1.984 6.744 -8.976 1.00 93.00 80 PRO A N 1
ATOM 673 C CA . PRO A 1 80 ? 3.342 6.700 -9.492 1.00 93.00 80 PRO A CA 1
ATOM 674 C C . PRO A 1 80 ? 3.932 5.298 -9.313 1.00 93.00 80 PRO A C 1
ATOM 676 O O . PRO A 1 80 ? 3.831 4.711 -8.234 1.00 93.00 80 PRO A O 1
ATOM 679 N N . VAL A 1 81 ? 4.572 4.789 -10.361 1.00 92.88 81 VAL A N 1
ATOM 680 C CA . VAL A 1 81 ? 5.353 3.549 -10.333 1.00 92.88 81 VAL A CA 1
ATOM 681 C C . VAL A 1 81 ? 6.782 3.905 -10.718 1.00 92.88 81 VAL A C 1
ATOM 683 O O . VAL A 1 81 ? 7.002 4.657 -11.670 1.00 92.88 81 VAL A O 1
ATOM 686 N N . ASP A 1 82 ? 7.753 3.4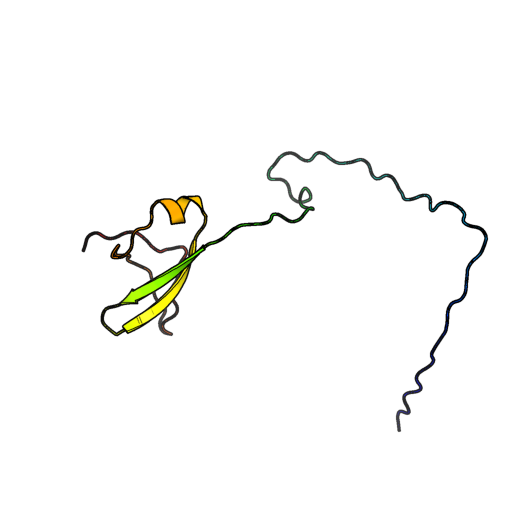29 -9.946 1.00 92.94 82 ASP A N 1
ATOM 687 C CA . ASP A 1 82 ? 9.160 3.680 -10.241 1.00 92.94 82 ASP A CA 1
ATOM 688 C C . ASP A 1 82 ? 9.663 2.840 -11.432 1.00 92.94 82 ASP A C 1
ATOM 690 O O . ASP A 1 82 ? 8.974 1.972 -11.969 1.00 92.94 82 ASP A O 1
ATOM 694 N N . ARG A 1 83 ? 10.912 3.074 -11.849 1.00 93.12 83 ARG A N 1
ATOM 695 C CA . ARG A 1 83 ? 11.537 2.339 -12.964 1.00 93.12 83 ARG A CA 1
ATOM 696 C C . ARG A 1 83 ? 11.695 0.829 -12.725 1.00 93.12 83 ARG A C 1
ATOM 698 O O . ARG A 1 83 ? 12.069 0.118 -13.650 1.00 93.12 83 ARG A O 1
ATOM 705 N N . PHE A 1 84 ? 11.504 0.367 -11.492 1.00 91.06 84 PHE A N 1
ATOM 706 C CA . PHE A 1 84 ? 11.614 -1.033 -11.093 1.00 91.06 84 PHE A CA 1
ATOM 707 C C . PHE A 1 84 ? 10.243 -1.700 -10.935 1.00 91.06 84 PHE A C 1
ATOM 709 O O . PHE A 1 84 ? 10.185 -2.880 -10.600 1.00 91.06 84 PHE A O 1
ATOM 716 N N . GLY A 1 85 ? 9.149 -0.974 -11.183 1.00 87.44 85 GLY A N 1
ATOM 717 C CA . GLY A 1 85 ? 7.797 -1.500 -11.040 1.00 87.44 85 GLY A CA 1
ATOM 718 C C . GLY A 1 85 ? 7.237 -1.402 -9.619 1.00 87.44 85 GLY A C 1
ATOM 719 O O . GLY A 1 85 ? 6.204 -2.006 -9.344 1.00 87.44 85 GLY A O 1
ATOM 720 N N . THR A 1 86 ? 7.861 -0.654 -8.705 1.00 91.44 86 THR A N 1
ATOM 721 C CA . THR A 1 86 ? 7.340 -0.453 -7.343 1.00 91.44 86 THR A CA 1
ATOM 722 C C . THR A 1 86 ? 6.334 0.694 -7.326 1.00 91.44 86 THR A C 1
ATOM 724 O O . THR A 1 86 ? 6.659 1.818 -7.713 1.00 91.44 86 THR A O 1
ATOM 727 N N . ALA A 1 87 ? 5.115 0.434 -6.851 1.00 92.69 87 ALA A N 1
ATOM 728 C CA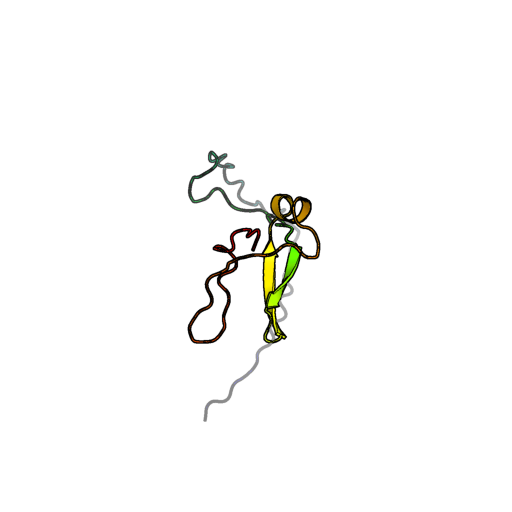 . ALA A 1 87 ? 4.086 1.459 -6.703 1.00 92.69 87 ALA A CA 1
ATOM 729 C C . ALA A 1 87 ? 4.272 2.304 -5.436 1.00 92.69 87 ALA A C 1
ATOM 731 O O . ALA A 1 87 ? 4.484 1.784 -4.338 1.00 92.69 87 ALA A O 1
ATOM 732 N N . ASN A 1 88 ? 4.097 3.616 -5.574 1.00 93.25 88 ASN A N 1
ATOM 733 C CA . ASN A 1 88 ? 4.034 4.553 -4.459 1.00 93.25 88 ASN A CA 1
ATOM 734 C C . ASN A 1 88 ? 2.575 4.714 -3.989 1.00 93.25 88 ASN A C 1
ATOM 736 O O . ASN A 1 88 ? 1.855 5.622 -4.405 1.00 93.25 88 ASN A O 1
ATOM 740 N N . CYS A 1 89 ? 2.130 3.788 -3.134 1.00 90.88 89 CYS A N 1
ATOM 741 C CA . CYS A 1 89 ? 0.763 3.735 -2.604 1.00 90.88 89 CYS A CA 1
ATOM 742 C C . CYS A 1 89 ? 0.285 5.008 -1.862 1.00 90.88 89 CYS A C 1
ATOM 744 O O . CYS A 1 89 ? -0.893 5.353 -2.005 1.00 90.88 89 CYS A O 1
ATOM 746 N N . PRO A 1 90 ? 1.124 5.717 -1.074 1.00 89.50 90 PRO A N 1
ATOM 747 C CA . PRO A 1 90 ? 0.746 7.003 -0.478 1.00 89.50 90 PRO A CA 1
ATOM 748 C C . PRO A 1 90 ? 0.238 8.038 -1.489 1.00 89.50 90 PRO A C 1
ATOM 750 O O . PRO A 1 90 ? -0.758 8.708 -1.218 1.00 89.50 90 PRO A O 1
ATOM 753 N N . ASP A 1 91 ? 0.850 8.091 -2.674 1.00 90.06 91 ASP A N 1
ATOM 754 C CA . ASP A 1 91 ? 0.538 9.065 -3.730 1.00 90.06 91 ASP A CA 1
ATOM 755 C C . ASP A 1 91 ? -0.564 8.581 -4.692 1.00 90.06 91 ASP A C 1
ATOM 757 O O . ASP A 1 91 ? -0.777 9.142 -5.768 1.00 90.06 91 ASP A O 1
ATOM 761 N N . MET A 1 92 ? -1.286 7.521 -4.322 1.00 91.44 92 MET A N 1
ATOM 762 C CA . MET A 1 92 ? -2.404 6.996 -5.096 1.00 91.44 92 MET A CA 1
ATOM 763 C C . MET A 1 92 ? -3.607 7.952 -5.059 1.00 91.44 92 MET A C 1
ATOM 765 O O . MET A 1 92 ? -4.157 8.222 -3.987 1.00 91.44 92 MET A O 1
ATOM 769 N N . VAL A 1 93 ? -4.104 8.364 -6.228 1.00 91.38 93 VAL A N 1
ATOM 770 C CA . VAL A 1 93 ? -5.273 9.247 -6.385 1.00 91.38 93 VAL A CA 1
ATOM 771 C C . VAL A 1 93 ? -6.363 8.545 -7.194 1.00 91.38 93 VAL A C 1
ATOM 773 O O . VAL A 1 93 ? -6.077 7.881 -8.191 1.00 91.38 93 VAL A O 1
ATOM 776 N N . GLN A 1 94 ? -7.625 8.675 -6.774 1.00 90.94 94 GLN A N 1
ATOM 777 C CA . GLN A 1 94 ? -8.757 8.106 -7.511 1.00 90.94 94 GLN A CA 1
ATOM 778 C C . GLN A 1 94 ? -8.868 8.734 -8.904 1.00 90.94 94 GLN A C 1
ATOM 780 O O . GLN A 1 94 ? -8.705 9.942 -9.078 1.00 90.94 94 GLN A O 1
ATOM 785 N N . SER A 1 95 ? -9.167 7.904 -9.897 1.00 88.56 95 SER A N 1
ATOM 786 C CA . SER A 1 95 ? -9.353 8.311 -11.281 1.00 88.56 95 SER A CA 1
ATOM 787 C C . SER A 1 95 ? -10.674 7.782 -11.829 1.00 88.56 95 SER A C 1
ATOM 789 O O . SER A 1 95 ? -11.116 6.700 -11.456 1.00 88.56 95 SER A O 1
ATOM 791 N N . ASN A 1 96 ? -11.286 8.547 -12.731 1.00 83.50 96 ASN A N 1
ATOM 792 C CA . ASN A 1 96 ? -12.551 8.206 -13.391 1.00 83.50 96 ASN A CA 1
ATOM 793 C C . ASN A 1 96 ? -12.351 7.830 -14.871 1.00 83.50 96 ASN A C 1
ATOM 795 O O . ASN A 1 96 ? -13.276 7.977 -15.665 1.00 83.50 96 ASN A O 1
ATOM 799 N N . LEU A 1 97 ? -11.128 7.449 -15.252 1.00 67.69 97 LEU A N 1
ATOM 800 C CA . LEU A 1 97 ? -10.763 7.118 -16.634 1.00 67.69 97 LEU A CA 1
ATOM 801 C C . LEU A 1 97 ? -11.189 5.711 -17.054 1.00 67.69 97 LEU A C 1
ATOM 803 O O . LEU A 1 97 ? -11.289 4.814 -16.186 1.00 67.69 97 LEU A O 1
#

Foldseek 3Di:
DDDDDDDDDDDDDDDPDPPDPDDPPPPPPDPPPDPPNDDDDPPQDWDWDWDADPVRDIDIAIDGPVVVVVDDPPWDWDFDADPVRHTPRVRIDTDPD

Radius of gyration: 26.54 Å; chains: 1; bounding box: 59×40×70 Å

Sequence (97 aa):
MLAWRRSWIAKNEGGPANRPDWPRPPLRVTPPGQPGGERIAKREAFYEIELRDWQEHAWVCRVPPERWQQLRVGMRFRMPVDRFGTANCPDMVQSNL

Secondary structure (DSSP, 8-state):
-----PPP-------S-PPP---------PPTTSTT---S------EEEEEE-TT--EEEEEE-HHHHTT--TT-EEE--B-TTS-B-GGG-EEE--